Protein AF-A0A0B1RQX5-F1 (afdb_monomer)

Sequence (117 aa):
LFQSDLKDLSLFARSEFISRNILFETVTLTPELANDYGLESSMQLCRLGNFVTPVDGPVISRSDQIGRFSIVKSLLKDEDAFVGGVSLPVDQKSSSFLWEKIVENAKDKIVEKNCEQ

Solvent-accessible surface area (backbone atoms only — not comparable to full-atom values): 6936 Å² total; per-residue (Å²): 130,56,76,64,57,36,50,52,50,27,51,48,48,41,59,70,44,25,71,59,57,38,54,46,48,73,47,74,42,51,52,70,61,23,46,78,74,75,38,96,52,65,44,38,36,35,32,52,81,95,45,76,44,80,49,90,73,91,72,72,60,42,32,50,51,51,51,47,71,39,46,63,48,71,46,79,54,94,92,44,78,46,76,44,64,52,72,38,46,51,84,61,82,69,53,73,72,57,46,52,53,52,51,52,53,46,44,66,62,68,51,85,75,73,80,76,126

Radius of gyration: 16.86 Å; Cα contacts (8 Å, |Δi|>4): 162; chains: 1; bounding box: 34×35×48 Å

Secondary structure (DSSP, 8-state):
--HHHHHHHHHHHIIIIITTT-BEEEEEPPHHHHHHTT-SS--EEEEETTEEEEESSPPPSBGGGEEEEEEEEEEEETTEEEEEEEEEETTS---HHHHHHHHHHHHHH-S------

Mean predicted aligned error: 6.93 Å

Foldseek 3Di:
DDPVVQQVVFVCCCVPQQVVFWFWDKDWDDCVRCVVVVHRHTWIWTDRPPDIDTDDDDDDGTSPQWQDKGFQDWDDDDNDIDTFMDTDGNPDDDDPVRVVVVSVVSNVVPDDPDPPD

Nearest PDB structures (foldseek):
  7nqh-assembly1_Bc  TM=8.042E-01  e=1.606E-05  Sus scrofa
  7oic-assembly1_7  TM=8.284E-01  e=3.700E-05  Homo sapiens
  4ce4-assembly1_c  TM=7.769E-01  e=7.396E-06  Sus scrofa domesticus
  6zsa-assembly1_7  TM=8.125E-01  e=7.129E-05  Homo sapiens
  1qf6-assembly1_A  TM=6.651E-01  e=4.738E-02  Escherichia coli

Organism: Oesophagostomum dentatum (NCBI:txid61180)

Structure (mmCIF, N/CA/C/O backbone):
data_AF-A0A0B1RQX5-F1
#
_entry.id   AF-A0A0B1RQX5-F1
#
loop_
_atom_site.group_PDB
_atom_site.id
_atom_site.type_symbol
_atom_site.label_atom_id
_atom_site.label_alt_id
_atom_site.label_comp_id
_atom_site.label_asym_id
_atom_site.label_entity_id
_atom_site.label_seq_id
_atom_site.pdbx_PDB_ins_code
_atom_site.Cartn_x
_atom_site.Cartn_y
_atom_site.Cartn_z
_atom_site.occupancy
_atom_site.B_iso_or_equiv
_atom_site.auth_seq_id
_atom_site.auth_comp_id
_atom_site.auth_asym_id
_atom_site.auth_atom_id
_atom_site.pdbx_PDB_model_num
ATOM 1 N N . LEU A 1 1 ? -9.437 17.191 0.379 1.00 64.56 1 LEU A N 1
ATOM 2 C CA . LEU A 1 1 ? -10.328 16.023 0.574 1.00 64.56 1 LEU A CA 1
ATOM 3 C C . LEU A 1 1 ? -10.886 16.079 1.986 1.00 64.56 1 LEU A C 1
ATOM 5 O O . LEU A 1 1 ? -10.128 16.388 2.904 1.00 64.56 1 LEU A O 1
ATOM 9 N N . PHE A 1 2 ? -12.184 15.842 2.163 1.00 77.44 2 PHE A N 1
ATOM 10 C CA . PHE A 1 2 ? -12.791 15.778 3.491 1.00 77.44 2 PHE A CA 1
ATOM 11 C C . PHE A 1 2 ? -12.486 14.435 4.165 1.00 77.44 2 PHE A C 1
ATOM 13 O O . PHE A 1 2 ? -12.103 13.456 3.525 1.00 77.44 2 PHE A O 1
ATOM 20 N N . GLN A 1 3 ? -12.660 14.370 5.486 1.00 77.31 3 GLN A N 1
ATOM 21 C CA . GLN A 1 3 ? -12.375 13.155 6.256 1.00 77.31 3 GLN A CA 1
ATOM 22 C C . GLN A 1 3 ? -13.270 11.965 5.859 1.00 77.31 3 GLN A C 1
ATOM 24 O O . GLN A 1 3 ? -12.839 10.818 5.981 1.00 77.31 3 GLN A O 1
ATOM 29 N N . 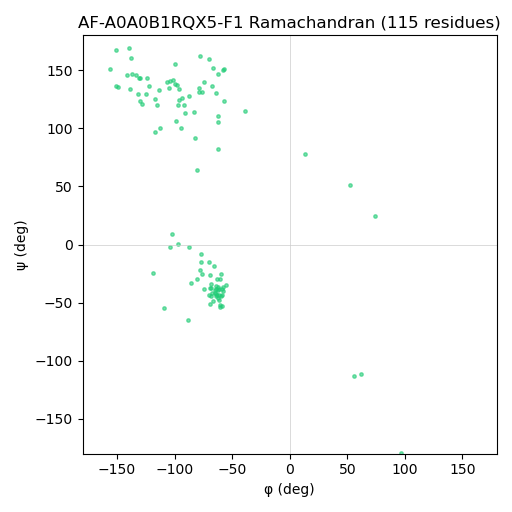SER A 1 4 ? -14.499 12.220 5.399 1.00 84.31 4 SER A N 1
ATOM 30 C CA . SER A 1 4 ? -15.399 11.210 4.823 1.00 84.31 4 SER A CA 1
ATOM 31 C C . SER A 1 4 ? -14.791 10.572 3.578 1.00 84.31 4 SER A C 1
ATOM 33 O O . SER A 1 4 ? -14.679 9.353 3.510 1.00 84.31 4 SER A O 1
ATOM 35 N N . ASP A 1 5 ? -14.277 11.397 2.669 1.00 87.75 5 ASP A N 1
ATOM 36 C CA . ASP A 1 5 ? -13.751 10.959 1.375 1.00 87.75 5 ASP A CA 1
ATOM 37 C C . ASP A 1 5 ? -12.532 10.043 1.555 1.00 87.75 5 ASP A C 1
ATOM 39 O O . ASP A 1 5 ? -12.354 9.064 0.837 1.00 87.75 5 ASP A O 1
ATOM 43 N N . LEU A 1 6 ? -11.700 10.317 2.567 1.00 88.69 6 LEU A N 1
ATOM 44 C CA . LEU A 1 6 ? -10.548 9.473 2.902 1.00 88.69 6 LEU A CA 1
ATOM 45 C C . LEU A 1 6 ? -10.962 8.103 3.455 1.00 88.69 6 LEU A C 1
ATOM 47 O O . LEU A 1 6 ? -10.280 7.102 3.207 1.00 88.69 6 LEU A O 1
ATOM 51 N N . LYS A 1 7 ? -12.072 8.035 4.201 1.00 89.75 7 LYS A N 1
ATOM 52 C CA . LYS A 1 7 ? -12.631 6.757 4.664 1.00 89.75 7 LYS A CA 1
ATOM 53 C C . LYS A 1 7 ? -13.177 5.961 3.488 1.00 89.75 7 LYS A C 1
ATOM 55 O O . LYS A 1 7 ? -12.867 4.777 3.386 1.00 89.75 7 LYS A O 1
ATOM 60 N N . ASP A 1 8 ? -13.906 6.610 2.589 1.00 92.69 8 ASP A N 1
ATOM 61 C CA . ASP A 1 8 ? -14.460 5.964 1.401 1.00 92.69 8 ASP A CA 1
ATOM 62 C C . ASP A 1 8 ? -13.346 5.450 0.488 1.00 92.69 8 ASP A C 1
ATOM 64 O O . ASP A 1 8 ? -13.366 4.291 0.078 1.00 92.69 8 ASP A O 1
ATOM 68 N N . LEU A 1 9 ? -12.293 6.246 0.282 1.00 91.94 9 LEU A N 1
ATOM 69 C CA . LEU A 1 9 ? -11.109 5.826 -0.466 1.00 91.94 9 LEU A CA 1
ATOM 70 C C . LEU A 1 9 ? -10.387 4.649 0.209 1.00 91.94 9 LEU A C 1
ATOM 72 O O . LEU A 1 9 ? -9.918 3.734 -0.466 1.00 91.94 9 LEU A O 1
ATOM 76 N N . SER A 1 10 ? -10.339 4.621 1.545 1.00 92.75 10 SER A N 1
ATOM 77 C CA . SER A 1 10 ? -9.789 3.480 2.291 1.00 92.75 10 SER A CA 1
ATOM 78 C C . SER A 1 10 ? -10.615 2.209 2.094 1.00 92.75 10 SER A C 1
ATOM 80 O O . SER A 1 10 ? -10.053 1.124 1.945 1.00 92.75 10 SER A O 1
ATOM 82 N N . LEU A 1 11 ? -11.946 2.323 2.111 1.00 93.19 11 LEU A N 1
ATOM 83 C CA . LEU A 1 11 ? -12.861 1.202 1.889 1.00 93.19 11 LEU A CA 1
ATOM 84 C C . LEU A 1 11 ? -12.775 0.693 0.449 1.00 93.19 11 LEU A C 1
ATOM 86 O O . LEU A 1 11 ? -12.710 -0.518 0.229 1.00 93.19 11 LEU A O 1
ATOM 90 N N . PHE A 1 12 ? -12.697 1.608 -0.514 1.00 93.69 12 PHE A N 1
ATOM 91 C CA . PHE A 1 12 ? -12.473 1.296 -1.918 1.00 93.69 12 PHE A CA 1
ATOM 92 C C . PHE A 1 12 ? -11.154 0.542 -2.111 1.00 93.69 12 PHE A C 1
ATOM 94 O O . PHE A 1 12 ? -11.151 -0.567 -2.633 1.00 93.69 12 PHE A O 1
ATOM 101 N N . ALA A 1 13 ? -10.040 1.073 -1.596 1.00 91.56 13 ALA A N 1
ATOM 102 C CA . ALA A 1 13 ? -8.732 0.435 -1.734 1.00 91.56 13 ALA A CA 1
ATOM 103 C C . ALA A 1 13 ? -8.712 -0.986 -1.144 1.00 91.56 13 ALA A C 1
ATOM 105 O O . ALA A 1 13 ? -8.143 -1.917 -1.721 1.00 91.56 13 ALA A O 1
ATOM 106 N N . ARG A 1 14 ? -9.381 -1.171 -0.000 1.00 92.75 14 ARG A N 1
ATOM 107 C CA . ARG A 1 14 ? -9.508 -2.483 0.634 1.00 92.75 14 ARG A CA 1
ATOM 108 C C . ARG A 1 14 ? -10.337 -3.456 -0.194 1.00 92.75 14 ARG A C 1
ATOM 110 O O . ARG A 1 14 ? -9.900 -4.583 -0.388 1.00 92.75 14 ARG A O 1
ATOM 117 N N . SER A 1 15 ? -11.507 -3.037 -0.662 1.00 92.19 15 SER A N 1
ATOM 118 C CA . SER A 1 15 ? -12.430 -3.906 -1.402 1.00 92.19 15 SER A CA 1
ATOM 119 C C . SER A 1 15 ? -11.915 -4.266 -2.795 1.00 92.19 15 SER A C 1
ATOM 121 O O . SER A 1 15 ? -11.968 -5.433 -3.181 1.00 92.19 15 SER A O 1
ATOM 123 N N . GLU A 1 16 ? -11.367 -3.296 -3.522 1.00 90.88 16 GLU A N 1
ATOM 124 C CA . GLU 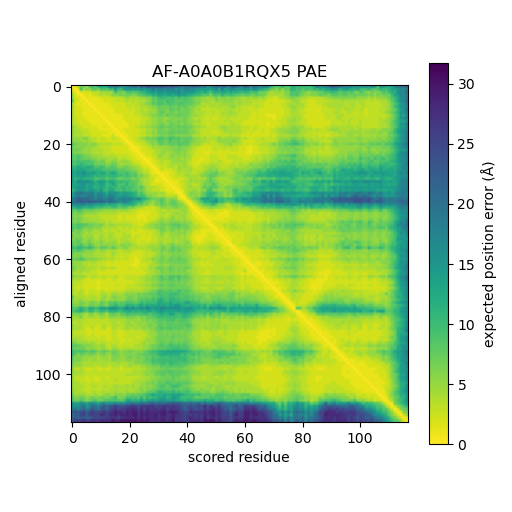A 1 16 ? -10.979 -3.482 -4.918 1.00 90.88 16 GLU A CA 1
ATOM 125 C C . GLU A 1 16 ? -9.583 -4.070 -5.090 1.00 90.88 16 GLU A C 1
ATOM 127 O O . GLU A 1 16 ? -9.371 -4.849 -6.016 1.00 90.88 16 GLU A O 1
ATOM 132 N N . PHE A 1 17 ? -8.638 -3.760 -4.200 1.00 90.50 17 PHE A N 1
ATOM 133 C CA . PHE A 1 17 ? -7.263 -4.239 -4.353 1.00 90.50 17 PHE A CA 1
ATOM 134 C C . PHE A 1 17 ? -6.900 -5.296 -3.319 1.00 90.50 17 PHE A C 1
ATOM 136 O O . PHE A 1 17 ? -6.495 -6.398 -3.687 1.00 90.50 17 PHE A O 1
ATOM 143 N N . ILE A 1 18 ? -7.063 -5.003 -2.028 1.00 90.50 18 ILE A N 1
ATOM 144 C CA . ILE A 1 18 ? -6.572 -5.885 -0.953 1.00 90.50 18 ILE A CA 1
ATOM 145 C C . ILE A 1 18 ? -7.371 -7.192 -0.901 1.00 90.50 18 ILE A C 1
ATOM 147 O O . ILE A 1 18 ? -6.801 -8.277 -0.957 1.00 90.50 18 ILE A O 1
ATOM 151 N N . SER A 1 19 ? -8.701 -7.111 -0.862 1.00 91.00 19 SER A N 1
ATOM 152 C CA . SER A 1 19 ? -9.568 -8.287 -0.731 1.00 91.00 19 SER A CA 1
ATOM 153 C C . SER A 1 19 ? -9.603 -9.181 -1.972 1.00 91.00 19 SER A C 1
ATOM 155 O O . SER A 1 19 ? -10.047 -10.323 -1.877 1.00 91.00 19 SER A O 1
ATOM 157 N N . ARG A 1 20 ? -9.129 -8.694 -3.126 1.00 90.31 20 ARG A N 1
ATOM 158 C CA . ARG A 1 20 ? -9.127 -9.444 -4.390 1.00 90.31 20 ARG A CA 1
ATOM 159 C C . ARG A 1 20 ? -7.900 -10.324 -4.601 1.00 90.31 20 ARG A C 1
ATOM 161 O O . ARG A 1 20 ? -7.855 -11.025 -5.606 1.00 90.31 20 ARG A O 1
ATOM 168 N N . ASN A 1 21 ? -6.939 -10.315 -3.674 1.00 89.44 21 ASN A N 1
ATOM 169 C CA . ASN A 1 21 ? -5.746 -11.157 -3.746 1.00 89.44 21 ASN A CA 1
ATOM 170 C C . ASN A 1 21 ? -5.000 -11.031 -5.095 1.00 89.44 21 ASN A C 1
ATOM 172 O O . ASN A 1 21 ? -4.740 -12.005 -5.804 1.00 89.44 21 ASN A O 1
ATOM 176 N N . ILE A 1 22 ? -4.717 -9.790 -5.478 1.00 92.75 22 ILE A N 1
ATOM 177 C CA . ILE A 1 22 ? -4.073 -9.449 -6.743 1.00 92.75 22 ILE A CA 1
ATOM 178 C C . ILE A 1 22 ? -2.570 -9.713 -6.616 1.00 92.75 22 ILE A C 1
ATOM 180 O O . ILE A 1 22 ? -1.954 -9.333 -5.615 1.00 92.75 22 ILE A O 1
ATOM 184 N N . LEU A 1 23 ? -1.989 -10.350 -7.634 1.00 93.62 23 LEU A N 1
ATOM 185 C CA . LEU A 1 23 ? -0.545 -10.535 -7.753 1.00 93.62 23 LEU A CA 1
ATOM 186 C C . LEU A 1 23 ? 0.131 -9.223 -8.164 1.00 93.62 23 LEU A C 1
ATOM 188 O O . LEU A 1 23 ? -0.371 -8.501 -9.025 1.00 93.62 23 LEU A O 1
ATOM 192 N N . PHE A 1 24 ? 1.282 -8.950 -7.563 1.00 93.00 24 PHE A N 1
ATOM 193 C CA . PHE A 1 24 ? 2.162 -7.854 -7.948 1.00 93.00 24 PHE A CA 1
ATOM 194 C C . PHE A 1 24 ? 3.201 -8.427 -8.906 1.00 93.00 24 PHE A C 1
ATOM 196 O O . PHE A 1 24 ? 4.143 -9.106 -8.494 1.00 93.00 24 PHE A O 1
ATOM 203 N N . GLU A 1 25 ? 2.989 -8.212 -10.199 1.00 92.88 25 GLU A N 1
ATOM 204 C CA . GLU A 1 25 ? 3.853 -8.750 -11.247 1.00 92.88 25 GLU A CA 1
ATOM 205 C C . GLU A 1 25 ? 4.949 -7.732 -11.552 1.00 92.88 25 GLU A C 1
ATOM 207 O O . GLU A 1 25 ? 4.665 -6.646 -12.060 1.00 92.88 25 GLU A O 1
ATOM 212 N N . THR A 1 26 ? 6.201 -8.065 -11.239 1.00 91.75 26 THR A N 1
ATOM 213 C CA . THR A 1 26 ? 7.339 -7.192 -11.535 1.00 91.75 26 THR A CA 1
ATOM 214 C C . THR A 1 26 ? 8.054 -7.600 -12.811 1.00 91.75 26 THR A C 1
ATOM 216 O O . THR A 1 26 ? 8.315 -8.775 -13.061 1.00 91.75 26 THR A O 1
ATOM 219 N N . VAL A 1 27 ? 8.401 -6.602 -13.619 1.00 89.75 27 VAL A N 1
ATOM 220 C CA . VAL A 1 27 ? 9.199 -6.763 -14.834 1.00 89.75 27 VAL A CA 1
ATOM 221 C C . VAL A 1 27 ? 10.300 -5.718 -14.823 1.00 89.75 27 VAL A C 1
ATOM 223 O O . VAL A 1 27 ? 10.039 -4.533 -14.631 1.00 89.75 27 VAL A O 1
ATOM 226 N N . THR A 1 28 ? 11.534 -6.154 -15.043 1.00 88.12 28 THR A N 1
ATOM 227 C CA . THR A 1 28 ? 12.665 -5.245 -15.232 1.00 88.12 28 THR A CA 1
ATOM 228 C C . THR A 1 28 ? 12.820 -4.962 -16.717 1.00 88.12 28 THR A C 1
ATOM 230 O O . THR A 1 28 ? 13.027 -5.884 -17.507 1.00 88.12 28 THR A O 1
ATOM 233 N N . LEU A 1 29 ? 12.721 -3.691 -17.096 1.00 86.12 29 LEU A N 1
ATOM 234 C CA . LEU A 1 29 ? 13.007 -3.251 -18.453 1.00 86.12 29 LEU A CA 1
ATOM 235 C C . LEU A 1 29 ? 14.519 -3.211 -18.665 1.00 86.12 29 LEU A C 1
ATOM 237 O O . LEU A 1 29 ? 15.262 -2.640 -17.861 1.00 86.12 29 LEU A O 1
ATOM 241 N N . THR A 1 30 ? 14.974 -3.809 -19.764 1.00 86.12 30 THR A N 1
ATOM 242 C CA . THR A 1 30 ? 16.356 -3.643 -20.211 1.00 86.12 30 THR A CA 1
ATOM 243 C C . THR A 1 30 ? 16.586 -2.191 -20.644 1.00 86.12 30 THR A C 1
ATOM 245 O O . THR A 1 30 ? 15.640 -1.536 -21.087 1.00 86.12 30 THR A O 1
ATOM 248 N N . PRO A 1 31 ? 17.822 -1.667 -20.550 1.00 83.81 31 PRO A N 1
ATOM 249 C CA . PRO A 1 31 ? 18.130 -0.296 -20.967 1.00 83.81 31 PRO A CA 1
ATOM 250 C C . PRO A 1 31 ? 17.741 0.001 -22.421 1.00 83.81 31 PRO A C 1
ATOM 252 O O . PRO A 1 31 ? 17.289 1.096 -22.727 1.00 83.81 31 PRO A O 1
ATOM 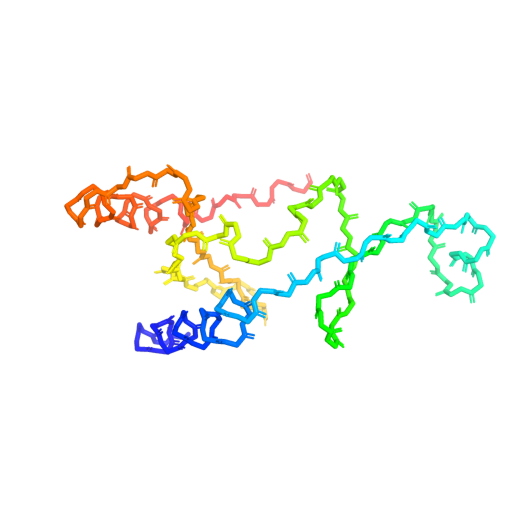255 N N . GLU A 1 32 ? 17.879 -0.994 -23.300 1.00 84.75 32 GLU A N 1
ATOM 256 C CA . GLU A 1 32 ? 17.494 -0.917 -24.713 1.00 84.75 32 GLU A CA 1
ATOM 257 C C . GLU A 1 32 ? 15.994 -0.642 -24.862 1.00 84.75 32 GLU A C 1
ATOM 259 O O . GLU A 1 32 ? 15.603 0.337 -25.489 1.00 84.75 32 GLU A O 1
ATOM 264 N N . LEU A 1 33 ? 15.158 -1.453 -24.202 1.00 84.88 33 LEU A N 1
ATOM 265 C CA . LEU A 1 33 ? 13.708 -1.305 -24.259 1.00 84.88 33 LEU A CA 1
ATOM 266 C C . LEU A 1 33 ? 13.243 -0.033 -23.539 1.00 84.88 33 LEU A C 1
ATOM 268 O O . LEU A 1 33 ? 12.324 0.624 -24.003 1.00 84.88 33 LEU A O 1
ATOM 272 N N . ALA A 1 34 ? 13.871 0.343 -22.422 1.00 83.94 34 ALA A N 1
ATOM 273 C CA . ALA A 1 34 ? 13.581 1.604 -21.736 1.00 83.94 34 ALA A CA 1
ATOM 274 C C . ALA A 1 34 ? 13.820 2.819 -22.651 1.00 83.94 34 ALA A C 1
ATOM 276 O O . ALA A 1 34 ? 12.969 3.709 -22.710 1.00 83.94 34 ALA A O 1
ATOM 277 N N . ASN A 1 35 ? 14.919 2.822 -23.410 1.00 83.81 35 ASN A N 1
ATOM 278 C CA . ASN A 1 35 ? 15.243 3.896 -24.345 1.00 83.81 35 ASN A CA 1
ATOM 279 C C . ASN A 1 35 ? 14.208 4.014 -25.481 1.00 83.81 35 ASN A C 1
ATOM 281 O O . ASN A 1 35 ? 13.802 5.124 -25.821 1.00 83.81 35 ASN A O 1
ATOM 285 N N . ASP A 1 36 ? 13.691 2.889 -25.991 1.00 85.38 36 ASP A N 1
ATOM 286 C CA . ASP A 1 36 ? 12.621 2.879 -27.005 1.00 85.38 36 ASP A CA 1
ATOM 287 C C . ASP A 1 36 ? 11.332 3.579 -26.524 1.00 85.38 36 ASP A C 1
ATOM 289 O O . ASP A 1 36 ? 10.561 4.095 -27.336 1.00 85.38 36 ASP A O 1
ATOM 293 N N . TYR A 1 37 ? 11.110 3.641 -25.205 1.00 82.31 37 TYR A N 1
ATOM 294 C CA . TYR A 1 37 ? 9.990 4.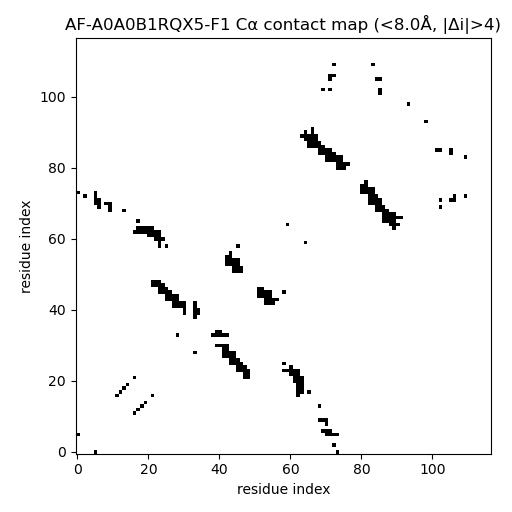349 -24.572 1.00 82.31 37 TYR A CA 1
ATOM 295 C C . TYR A 1 37 ? 10.375 5.711 -23.963 1.00 82.31 37 TYR A C 1
ATOM 297 O O . TYR A 1 37 ? 9.557 6.320 -23.273 1.00 82.31 37 TYR A O 1
ATOM 305 N N . GLY A 1 38 ? 11.591 6.212 -24.211 1.00 80.00 38 GLY A N 1
ATOM 306 C CA . GLY A 1 38 ? 12.059 7.509 -23.710 1.00 80.00 38 GLY A CA 1
ATOM 307 C C . GLY A 1 38 ? 12.405 7.533 -22.216 1.00 80.00 38 GLY A C 1
ATOM 308 O O . GLY A 1 38 ? 12.346 8.593 -21.596 1.00 80.00 38 GLY A O 1
ATOM 309 N N . LEU A 1 39 ? 12.737 6.382 -21.624 1.00 79.12 39 LEU A N 1
ATOM 310 C CA . LEU A 1 39 ? 13.187 6.263 -20.235 1.00 79.12 39 LEU A CA 1
ATOM 311 C C . LEU A 1 39 ? 14.723 6.230 -20.181 1.00 79.12 39 LEU A C 1
ATOM 313 O O . LEU A 1 39 ? 15.361 5.485 -20.921 1.00 79.12 39 LEU A O 1
ATOM 317 N N . GLU A 1 40 ? 15.327 7.010 -19.280 1.00 65.69 40 GLU A N 1
ATOM 318 C CA . GLU A 1 40 ? 16.788 7.216 -19.253 1.00 65.69 40 GLU A CA 1
ATOM 319 C C . GLU A 1 40 ? 17.602 6.053 -18.654 1.00 65.69 40 GLU A C 1
ATOM 321 O O . GLU A 1 40 ? 18.822 6.004 -18.810 1.00 65.69 40 GLU A O 1
ATOM 326 N N . SER A 1 41 ? 16.970 5.111 -17.946 1.00 76.44 41 SER A N 1
ATOM 327 C CA . SER A 1 41 ? 17.674 4.007 -17.279 1.00 76.44 41 SER A CA 1
ATOM 328 C C . SER A 1 41 ? 16.826 2.739 -17.158 1.00 76.44 41 SER A C 1
ATOM 330 O O . SER A 1 41 ? 15.615 2.749 -17.388 1.00 76.44 41 SER A O 1
ATOM 332 N N . SER A 1 42 ? 17.477 1.623 -16.800 1.00 76.62 42 SER A N 1
ATOM 333 C CA . SER A 1 42 ? 16.788 0.374 -16.465 1.00 76.62 42 SER A CA 1
ATOM 334 C C . SER A 1 42 ? 15.809 0.616 -15.322 1.00 76.62 42 SER A C 1
ATOM 336 O O . SER A 1 42 ? 16.211 1.048 -14.242 1.00 76.62 42 SER A O 1
ATOM 338 N N . MET A 1 43 ? 14.542 0.296 -15.551 1.00 84.50 43 MET A N 1
ATOM 339 C CA . MET A 1 43 ? 13.463 0.561 -14.610 1.00 84.50 43 MET A CA 1
ATOM 340 C C . MET A 1 43 ? 12.728 -0.731 -14.281 1.00 84.50 43 MET A C 1
ATOM 342 O O . MET A 1 43 ? 12.522 -1.583 -15.149 1.00 84.50 43 MET A O 1
ATOM 346 N N . GLN A 1 44 ? 12.306 -0.873 -13.028 1.00 89.38 44 GLN A N 1
ATOM 347 C CA . GLN A 1 44 ? 11.397 -1.936 -12.640 1.00 89.38 44 GLN A CA 1
ATOM 348 C C . GLN A 1 44 ? 9.960 -1.422 -12.709 1.00 89.38 44 GLN A C 1
ATOM 350 O O . GLN A 1 44 ? 9.613 -0.399 -12.121 1.00 89.38 44 GLN A O 1
ATOM 355 N N . LEU A 1 45 ? 9.122 -2.136 -13.447 1.00 90.62 45 LEU A N 1
ATOM 356 C CA . LEU A 1 45 ? 7.690 -1.903 -13.496 1.00 90.62 45 LEU A CA 1
ATOM 357 C C . LEU A 1 45 ? 6.991 -2.936 -12.624 1.00 90.62 45 LEU A C 1
ATOM 359 O O . LEU A 1 45 ? 7.364 -4.108 -12.617 1.00 90.62 45 LEU A O 1
ATOM 363 N N . CYS A 1 46 ? 5.956 -2.501 -11.920 1.00 93.19 46 CYS A N 1
ATOM 364 C CA . CYS A 1 46 ? 5.040 -3.364 -11.199 1.00 93.19 46 CYS A CA 1
ATOM 365 C C . CYS A 1 46 ? 3.642 -3.213 -11.790 1.00 93.19 46 CYS A C 1
ATOM 367 O O . CYS A 1 46 ? 3.098 -2.108 -11.876 1.00 93.19 46 CYS A O 1
ATOM 369 N N . ARG A 1 47 ? 3.055 -4.337 -12.188 1.00 92.81 47 ARG A N 1
ATOM 370 C CA . ARG A 1 47 ? 1.663 -4.430 -12.602 1.00 92.81 47 ARG A CA 1
ATOM 371 C C . ARG A 1 47 ? 0.820 -4.890 -11.416 1.00 92.81 47 ARG A C 1
ATOM 373 O O . ARG A 1 47 ? 1.053 -5.949 -10.839 1.00 92.81 47 ARG A O 1
ATOM 380 N N . LEU A 1 48 ? -0.190 -4.087 -11.095 1.00 90.06 48 LEU A N 1
ATOM 381 C CA . LEU A 1 48 ? -1.224 -4.359 -10.105 1.00 90.06 48 LEU A CA 1
ATOM 382 C C . LEU A 1 48 ? -2.580 -4.408 -10.815 1.00 90.06 48 LEU A C 1
ATOM 384 O O . LEU A 1 48 ? -3.215 -3.381 -11.070 1.00 90.06 48 LEU A O 1
ATOM 388 N N . GLY A 1 49 ? -3.037 -5.613 -11.152 1.00 87.62 49 GLY A N 1
ATOM 389 C CA . GLY A 1 49 ? -4.276 -5.796 -11.907 1.00 87.62 49 GLY A CA 1
ATOM 390 C C . GLY A 1 49 ? -4.182 -5.134 -13.284 1.00 87.62 49 GLY A C 1
ATOM 391 O O . GLY A 1 49 ? -3.417 -5.580 -14.133 1.00 87.62 49 GLY A O 1
ATOM 392 N N . ASN A 1 50 ? -4.949 -4.063 -13.503 1.00 89.50 50 ASN A N 1
ATOM 393 C CA . ASN A 1 50 ? -4.948 -3.308 -14.764 1.00 89.50 50 ASN A CA 1
ATOM 394 C C . ASN A 1 50 ? -4.048 -2.064 -14.735 1.00 89.50 50 ASN A C 1
ATOM 396 O O . ASN A 1 50 ? -3.985 -1.336 -15.722 1.00 89.50 50 ASN A O 1
ATOM 400 N N . PHE A 1 51 ? -3.375 -1.810 -13.615 1.00 89.88 51 PHE A N 1
ATOM 401 C CA . PHE A 1 51 ? -2.519 -0.646 -13.430 1.00 89.88 51 PHE A CA 1
ATOM 402 C C . PHE A 1 51 ? -1.056 -1.062 -13.521 1.00 89.88 51 PHE A C 1
ATOM 404 O O . PHE A 1 51 ? -0.680 -2.117 -13.016 1.00 89.88 51 PHE A O 1
ATOM 411 N N . VAL A 1 52 ? -0.231 -0.232 -14.152 1.00 91.00 52 VAL A N 1
ATOM 412 C CA . VAL A 1 52 ? 1.220 -0.424 -14.233 1.00 91.00 52 VAL A CA 1
ATOM 413 C C . VAL A 1 52 ? 1.877 0.835 -13.703 1.00 91.00 52 VAL A C 1
ATOM 415 O O . VAL A 1 52 ? 1.522 1.936 -14.118 1.00 91.00 52 VAL A O 1
ATOM 418 N N . THR A 1 53 ? 2.810 0.670 -12.773 1.00 90.56 53 THR A N 1
ATOM 419 C CA . THR A 1 53 ? 3.563 1.775 -12.183 1.00 90.56 53 THR A CA 1
ATOM 420 C C . THR A 1 53 ? 5.045 1.433 -12.139 1.00 90.56 53 THR A C 1
ATOM 422 O O . THR A 1 53 ? 5.393 0.269 -11.916 1.00 90.56 53 THR A O 1
ATOM 425 N N . PRO A 1 54 ? 5.935 2.418 -12.312 1.00 90.69 54 PRO A N 1
ATOM 426 C CA . PRO A 1 54 ? 7.321 2.248 -11.922 1.00 90.69 54 PRO A CA 1
ATOM 427 C C . PRO A 1 54 ? 7.454 2.007 -10.421 1.00 90.69 54 PRO A C 1
ATOM 429 O O . PRO A 1 54 ? 6.678 2.547 -9.626 1.00 90.69 54 PRO A O 1
ATOM 432 N N . VAL A 1 55 ? 8.442 1.201 -10.046 1.00 90.81 55 VAL A N 1
ATOM 433 C CA . VAL A 1 55 ? 8.799 0.912 -8.656 1.00 90.81 55 VAL A CA 1
ATOM 434 C C . VAL A 1 55 ? 10.312 0.940 -8.481 1.00 90.81 55 VAL A C 1
ATOM 436 O O . VAL A 1 55 ? 11.061 0.574 -9.385 1.00 90.81 55 VAL A O 1
ATOM 439 N N . ASP A 1 56 ? 10.744 1.366 -7.300 1.00 88.25 56 ASP A N 1
ATOM 440 C CA . ASP A 1 56 ? 12.140 1.328 -6.878 1.00 88.25 56 ASP A CA 1
ATOM 441 C C . ASP A 1 56 ? 12.286 0.316 -5.734 1.00 88.25 56 ASP A C 1
ATOM 443 O O . ASP A 1 56 ? 11.908 0.577 -4.589 1.00 88.25 56 ASP A O 1
ATOM 447 N N . GLY A 1 57 ? 12.765 -0.882 -6.075 1.00 87.38 57 GLY A N 1
ATOM 448 C CA . GLY A 1 57 ? 12.978 -1.979 -5.137 1.00 87.38 57 GLY A CA 1
ATOM 449 C C . GLY A 1 57 ? 11.848 -3.018 -5.068 1.00 87.38 57 GLY A C 1
ATOM 450 O O . GLY A 1 57 ? 10.851 -2.951 -5.791 1.00 87.38 57 GLY A O 1
ATOM 451 N N . PRO A 1 58 ? 12.017 -4.038 -4.206 1.00 89.38 58 PRO A N 1
ATOM 452 C CA . PRO A 1 58 ? 11.107 -5.171 -4.141 1.00 89.38 58 PRO A CA 1
ATOM 453 C C . PRO A 1 58 ? 9.727 -4.764 -3.621 1.00 89.38 58 PRO A C 1
ATOM 455 O O . PRO A 1 58 ? 9.592 -4.074 -2.611 1.00 89.38 58 PRO A O 1
ATOM 458 N N . VAL A 1 59 ? 8.695 -5.281 -4.280 1.00 92.31 59 VAL A N 1
ATOM 459 C CA . VAL A 1 59 ? 7.300 -5.170 -3.846 1.00 92.31 59 VAL A CA 1
ATOM 460 C C . VAL A 1 59 ? 6.856 -6.455 -3.149 1.00 92.31 59 VAL A C 1
ATOM 462 O O . VAL A 1 59 ? 7.402 -7.534 -3.389 1.00 92.31 59 VAL A O 1
ATOM 465 N N . ILE A 1 60 ? 5.845 -6.347 -2.284 1.00 93.00 60 ILE A N 1
ATOM 466 C CA . ILE A 1 60 ? 5.127 -7.524 -1.774 1.00 93.00 60 ILE A CA 1
ATOM 467 C C . ILE A 1 60 ? 4.561 -8.325 -2.950 1.00 93.00 60 ILE A C 1
ATOM 469 O O . ILE A 1 60 ? 4.261 -7.749 -3.988 1.00 93.00 60 ILE A O 1
ATOM 473 N N . SER A 1 61 ? 4.400 -9.638 -2.807 1.00 91.81 61 SER A N 1
ATOM 474 C CA . SER A 1 61 ? 3.970 -10.487 -3.923 1.00 91.81 61 SER A CA 1
ATOM 475 C C . SER A 1 61 ? 2.460 -10.451 -4.151 1.00 91.81 61 SER A C 1
ATOM 477 O O . SER A 1 61 ? 2.007 -10.643 -5.281 1.00 91.81 61 SER A O 1
ATOM 479 N N . ARG A 1 62 ? 1.669 -10.231 -3.091 1.00 92.75 62 ARG A N 1
ATOM 480 C CA . ARG A 1 62 ? 0.202 -10.302 -3.135 1.00 92.75 62 ARG A CA 1
ATOM 481 C C . ARG A 1 62 ? -0.464 -9.230 -2.290 1.00 92.75 62 ARG A C 1
ATOM 483 O O . ARG A 1 62 ? 0.005 -8.891 -1.205 1.00 92.75 62 ARG A O 1
ATOM 490 N N . SER A 1 63 ? -1.614 -8.744 -2.755 1.00 93.69 63 SER A N 1
ATOM 4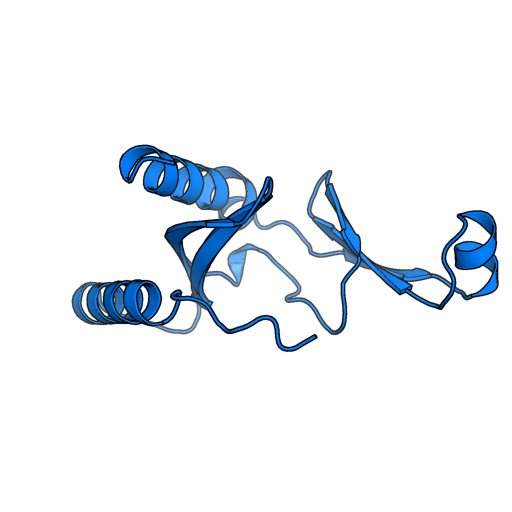91 C CA . SER A 1 63 ? -2.353 -7.683 -2.061 1.00 93.69 63 SER A CA 1
ATOM 492 C C . SER A 1 63 ? -2.959 -8.137 -0.736 1.00 93.69 63 SER A C 1
ATOM 494 O O . SER A 1 63 ? -3.115 -7.321 0.169 1.00 93.69 63 SER A O 1
ATOM 496 N N . ASP A 1 64 ? -3.244 -9.428 -0.582 1.00 91.62 64 ASP A N 1
ATOM 497 C CA . ASP A 1 64 ? -3.822 -9.993 0.637 1.00 91.62 64 ASP A CA 1
ATOM 498 C C . ASP A 1 64 ? -2.805 -10.159 1.776 1.00 91.62 64 ASP A C 1
ATOM 500 O O . ASP A 1 64 ? -3.186 -10.402 2.921 1.00 91.62 64 ASP A O 1
ATOM 504 N N . GLN A 1 65 ? -1.515 -9.941 1.494 1.00 94.19 65 GLN A N 1
ATOM 505 C CA . GLN A 1 65 ? -0.502 -9.775 2.535 1.00 94.19 65 GLN A CA 1
ATOM 506 C C . GLN A 1 65 ? -0.745 -8.501 3.355 1.00 94.19 65 GLN A C 1
ATOM 508 O O . GLN A 1 65 ? -0.235 -8.385 4.470 1.00 94.19 65 GLN A O 1
ATOM 513 N N . ILE A 1 66 ? -1.539 -7.555 2.841 1.00 94.12 66 ILE A N 1
ATOM 514 C CA . ILE A 1 66 ? -1.973 -6.362 3.565 1.00 94.12 66 ILE A CA 1
ATOM 515 C C . ILE A 1 66 ? -3.183 -6.727 4.434 1.00 94.12 66 ILE A C 1
ATOM 517 O O . ILE A 1 66 ? -4.268 -7.017 3.940 1.00 94.12 66 ILE A O 1
ATOM 521 N N . GLY A 1 67 ? -3.017 -6.679 5.756 1.00 91.50 67 GLY A N 1
ATOM 522 C CA . GLY A 1 67 ? -4.068 -7.013 6.717 1.00 91.50 67 GLY A CA 1
ATOM 523 C C . GLY A 1 67 ? -4.944 -5.823 7.091 1.00 91.50 67 GLY A C 1
ATOM 524 O O . GLY A 1 67 ? -6.150 -5.803 6.841 1.00 91.50 67 GLY A O 1
ATOM 525 N N . ARG A 1 68 ? -4.343 -4.819 7.738 1.00 93.12 68 ARG A N 1
ATOM 526 C CA . ARG A 1 68 ? -5.029 -3.564 8.082 1.00 93.12 68 ARG A CA 1
ATOM 527 C C . ARG A 1 68 ? -4.532 -2.457 7.169 1.00 93.12 68 ARG A C 1
ATOM 529 O O . ARG A 1 68 ? -3.342 -2.386 6.891 1.00 93.12 68 ARG A O 1
ATOM 536 N N . PHE A 1 69 ? -5.436 -1.592 6.727 1.00 94.69 69 PHE A N 1
ATOM 537 C CA . PHE A 1 69 ? -5.128 -0.466 5.853 1.00 94.69 69 PHE A CA 1
ATOM 538 C C . PHE A 1 69 ? -6.086 0.688 6.145 1.00 94.69 69 PHE A C 1
ATOM 540 O O . PHE A 1 69 ? -7.292 0.467 6.287 1.00 94.69 69 PHE A O 1
ATOM 547 N N . SER A 1 70 ? -5.559 1.906 6.232 1.00 93.88 70 SER A N 1
ATOM 548 C CA . SER A 1 70 ? -6.359 3.129 6.253 1.00 93.88 70 SER A CA 1
ATOM 549 C C . SER A 1 70 ? -5.570 4.277 5.657 1.00 93.88 70 SER A C 1
ATOM 551 O O . SER A 1 70 ? -4.420 4.508 6.018 1.00 93.88 70 SER A O 1
ATOM 553 N N . ILE A 1 71 ? -6.233 5.058 4.822 1.00 93.44 71 ILE A N 1
ATOM 554 C CA . ILE A 1 71 ? -5.810 6.405 4.472 1.00 93.44 71 ILE A CA 1
ATOM 555 C C . ILE A 1 71 ? -6.223 7.309 5.626 1.00 93.44 71 ILE A C 1
ATOM 557 O O . ILE A 1 71 ? -7.339 7.209 6.141 1.00 93.44 71 ILE A O 1
ATOM 561 N N . VAL A 1 72 ? -5.292 8.130 6.097 1.00 91.19 72 VAL A N 1
ATOM 562 C CA . VAL A 1 72 ? -5.456 8.871 7.352 1.00 91.19 72 VAL A CA 1
ATOM 563 C C . VAL A 1 72 ? -5.425 10.376 7.156 1.00 91.19 72 VAL A C 1
ATOM 565 O O . VAL A 1 72 ? -5.999 11.094 7.975 1.00 91.19 72 VAL A O 1
ATOM 568 N N . LYS A 1 73 ? -4.784 10.855 6.086 1.00 88.62 73 LYS A N 1
ATOM 569 C CA . LYS A 1 73 ? -4.637 12.283 5.819 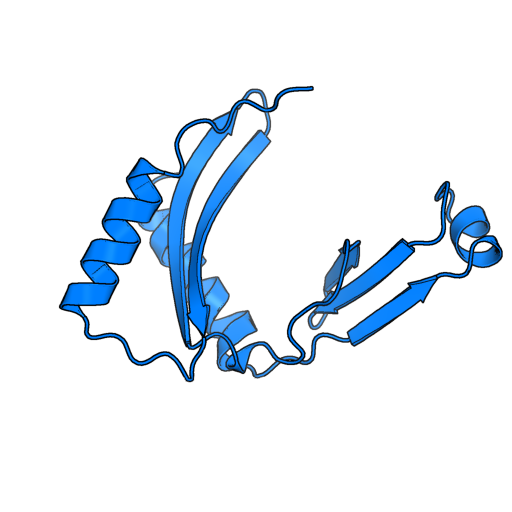1.00 88.62 73 LYS A CA 1
ATOM 570 C C . LYS A 1 73 ? -4.417 12.557 4.338 1.00 88.62 73 LYS A C 1
ATOM 572 O O . LYS A 1 73 ? -3.817 11.747 3.639 1.00 88.62 73 LYS A O 1
ATOM 577 N N . SER A 1 74 ? -4.858 13.727 3.895 1.00 88.56 74 SER A N 1
ATOM 578 C CA . SER A 1 74 ? -4.460 14.312 2.619 1.00 88.56 74 SER A CA 1
ATOM 579 C C . SER A 1 74 ? -3.828 15.675 2.859 1.00 88.56 74 SER A C 1
ATOM 581 O O . SER A 1 74 ? -4.374 16.458 3.638 1.00 88.56 74 SER A O 1
ATOM 583 N N . LEU A 1 75 ? -2.730 15.963 2.177 1.00 86.88 75 LEU A N 1
ATOM 584 C CA . LEU A 1 75 ? -2.091 17.270 2.138 1.00 86.88 75 LEU A CA 1
ATOM 585 C C . LEU A 1 75 ? -2.229 17.805 0.714 1.00 86.88 75 LEU A C 1
ATOM 587 O O . LEU A 1 75 ? -1.987 17.076 -0.242 1.00 86.88 75 LEU A O 1
ATOM 591 N N . LEU A 1 76 ? -2.647 19.056 0.581 1.00 83.50 76 LEU A N 1
ATOM 592 C CA . LEU A 1 76 ? -2.569 19.772 -0.687 1.00 83.50 76 LEU A CA 1
ATOM 593 C C . LEU A 1 76 ? -1.301 20.608 -0.625 1.00 83.50 76 LEU A C 1
ATOM 595 O O . LEU A 1 76 ? -1.160 21.417 0.294 1.00 83.50 76 LEU A O 1
ATOM 599 N N . LYS A 1 77 ? -0.381 20.370 -1.552 1.00 81.94 77 LYS A N 1
ATOM 600 C CA . LYS A 1 77 ? 0.833 21.164 -1.694 1.00 81.94 77 LYS A CA 1
ATOM 601 C C . LYS A 1 77 ? 0.919 21.598 -3.148 1.00 81.94 77 LYS A C 1
ATOM 603 O O . LYS A 1 77 ? 0.924 20.753 -4.036 1.00 81.94 77 LYS A O 1
ATOM 608 N N . ASP A 1 78 ? 0.948 22.909 -3.351 1.00 82.81 78 ASP A N 1
ATOM 609 C CA . ASP A 1 78 ? 0.861 23.541 -4.666 1.00 82.81 78 ASP A CA 1
ATOM 610 C C . ASP A 1 78 ? -0.409 23.085 -5.415 1.00 82.81 78 ASP A C 1
ATOM 612 O O . ASP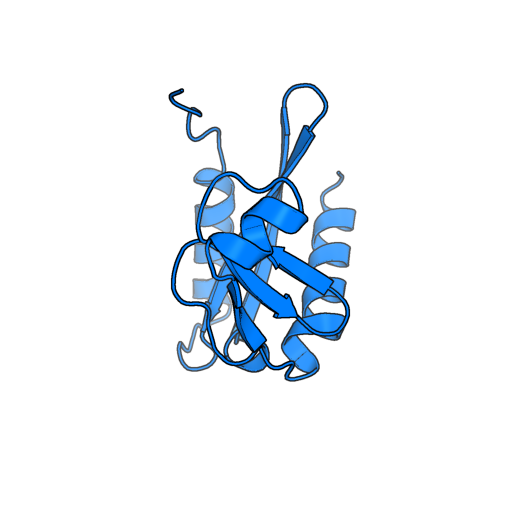 A 1 78 ? -1.517 23.376 -4.956 1.00 82.81 78 ASP A O 1
ATOM 616 N N . GLU A 1 79 ? -0.266 22.346 -6.517 1.00 84.06 79 GLU A N 1
ATOM 617 C CA . GLU A 1 79 ? -1.378 21.769 -7.292 1.00 84.06 79 GLU A CA 1
ATOM 618 C C . GLU A 1 79 ? -1.563 20.257 -7.061 1.00 84.06 79 GLU A C 1
ATOM 620 O O . GLU A 1 79 ? -2.517 19.661 -7.565 1.00 84.06 79 GLU A O 1
ATOM 625 N N . ASP A 1 80 ? -0.701 19.639 -6.249 1.00 81.75 80 ASP A N 1
ATOM 626 C CA . ASP A 1 80 ? -0.689 18.199 -6.027 1.00 81.75 80 ASP A CA 1
ATOM 627 C C . ASP A 1 80 ? -1.385 17.799 -4.720 1.00 81.75 80 ASP A C 1
ATOM 629 O O . ASP A 1 80 ? -1.219 18.393 -3.645 1.00 81.75 80 ASP A O 1
ATOM 633 N N . ALA A 1 81 ? -2.163 16.719 -4.804 1.00 83.88 81 ALA A N 1
ATOM 634 C CA . ALA A 1 81 ? -2.815 16.098 -3.661 1.00 83.88 81 ALA A CA 1
ATOM 635 C C . ALA A 1 81 ? -2.005 14.891 -3.173 1.00 83.88 81 ALA A C 1
ATOM 637 O O . ALA A 1 81 ? -2.038 13.808 -3.756 1.00 83.88 81 ALA A O 1
ATOM 638 N N . PHE A 1 82 ? -1.334 15.054 -2.038 1.00 86.56 82 PHE A N 1
ATOM 639 C CA . PHE A 1 82 ? -0.619 13.981 -1.360 1.00 86.56 82 PHE A CA 1
ATOM 640 C C . PHE A 1 82 ? -1.562 13.244 -0.423 1.00 86.56 82 PHE A C 1
ATOM 642 O O . PHE A 1 82 ? -2.210 13.845 0.433 1.00 86.56 82 PHE A O 1
ATOM 649 N N . VAL A 1 83 ? -1.616 11.922 -0.545 1.00 89.44 83 VAL A N 1
ATOM 650 C CA . VAL A 1 83 ? -2.462 11.074 0.294 1.00 89.44 83 VAL A CA 1
ATOM 651 C C . VAL A 1 83 ? -1.576 10.167 1.135 1.00 89.44 83 VAL A C 1
ATOM 653 O O . VAL A 1 83 ? -0.793 9.380 0.615 1.00 89.44 83 VAL A O 1
ATOM 656 N N . GLY A 1 84 ? -1.702 10.284 2.453 1.00 91.19 84 GLY A N 1
ATOM 657 C CA . GLY A 1 84 ? -0.966 9.477 3.414 1.00 91.19 84 GLY A CA 1
ATOM 658 C C . GLY A 1 84 ? -1.853 8.414 4.048 1.00 91.19 84 GLY A C 1
ATOM 659 O O . GLY A 1 84 ? -2.975 8.685 4.491 1.00 91.19 84 GLY A O 1
ATOM 660 N N . GLY A 1 85 ? -1.327 7.197 4.133 1.00 92.44 85 GLY A N 1
ATOM 661 C CA . GLY A 1 85 ? -1.995 6.063 4.752 1.00 92.44 85 GLY A CA 1
ATOM 662 C C . GLY A 1 85 ? -1.044 5.216 5.582 1.00 92.44 85 GLY A C 1
ATOM 663 O O . GLY A 1 85 ? 0.172 5.380 5.544 1.00 92.44 85 GLY A O 1
ATOM 664 N N . VAL A 1 86 ? -1.625 4.303 6.348 1.00 94.81 86 VAL A N 1
ATOM 665 C CA . VAL A 1 86 ? -0.911 3.336 7.173 1.00 94.81 86 VAL A CA 1
ATOM 666 C C . VAL A 1 86 ? -1.464 1.944 6.918 1.00 94.81 86 VAL A C 1
ATOM 668 O O . VAL A 1 86 ? -2.670 1.761 6.720 1.00 94.81 86 VAL A O 1
ATOM 671 N N . SER A 1 87 ? -0.576 0.954 6.926 1.00 94.62 87 SER A N 1
ATOM 672 C CA . SER A 1 87 ? -0.944 -0.446 6.773 1.00 94.62 87 SER A CA 1
ATOM 673 C C . SER A 1 87 ? -0.169 -1.351 7.725 1.00 94.62 87 SER A C 1
ATOM 675 O O . SER A 1 87 ? 0.863 -0.959 8.267 1.00 94.62 87 SER A O 1
ATOM 677 N N . LEU A 1 88 ? -0.701 -2.551 7.954 1.00 95.25 88 LEU A N 1
ATOM 678 C CA . LEU A 1 88 ? -0.034 -3.634 8.669 1.00 95.25 88 LEU A CA 1
ATOM 679 C C . LEU A 1 88 ? -0.150 -4.930 7.865 1.00 95.25 88 LEU A C 1
ATOM 681 O O . LEU A 1 88 ? -1.227 -5.183 7.311 1.00 95.25 88 LEU A O 1
ATOM 685 N N . PRO A 1 89 ? 0.891 -5.780 7.860 1.00 95.00 89 PRO A N 1
ATOM 686 C CA . PRO A 1 89 ? 0.807 -7.115 7.286 1.00 95.00 89 PRO A CA 1
ATOM 687 C C . PRO A 1 89 ? -0.294 -7.961 7.941 1.00 95.00 89 PRO A C 1
ATOM 689 O O . PRO A 1 89 ? -0.589 -7.805 9.127 1.00 95.00 89 PRO A O 1
ATOM 692 N N . VAL A 1 90 ? -0.880 -8.891 7.188 1.00 93.12 90 VAL A N 1
ATOM 693 C CA . VAL A 1 90 ? -1.944 -9.803 7.656 1.00 93.12 90 VAL A CA 1
ATOM 694 C C . VAL A 1 90 ? -1.510 -10.699 8.825 1.00 93.12 90 VAL A C 1
ATOM 696 O O . VAL A 1 90 ? -2.313 -11.029 9.715 1.00 93.12 90 VAL A O 1
ATOM 699 N N . ASP A 1 91 ? -0.220 -11.021 8.868 1.00 93.25 91 ASP A N 1
ATOM 700 C CA . ASP A 1 91 ? 0.395 -11.830 9.919 1.00 93.25 91 ASP A CA 1
ATOM 701 C C . ASP A 1 91 ? 0.632 -11.029 11.204 1.00 93.25 91 ASP A C 1
ATOM 703 O O . ASP A 1 91 ? 0.667 -11.593 12.301 1.00 93.25 91 ASP A O 1
ATOM 707 N N . GLN A 1 92 ? 0.706 -9.697 11.109 1.00 92.81 92 GLN A N 1
ATOM 708 C CA . GLN A 1 92 ? 0.876 -8.831 12.267 1.00 92.81 92 GLN A CA 1
ATOM 709 C C . GLN A 1 92 ? -0.471 -8.576 12.949 1.00 92.81 92 GLN A C 1
ATOM 711 O O . GLN A 1 92 ? -1.208 -7.633 12.643 1.00 92.81 92 GLN A O 1
ATOM 716 N N . LYS A 1 93 ? -0.794 -9.423 13.929 1.00 90.00 93 LYS A N 1
ATOM 717 C CA . LYS A 1 93 ? -1.998 -9.248 14.745 1.00 90.00 93 LYS A CA 1
ATOM 718 C C . LYS A 1 93 ? -1.913 -7.953 15.552 1.00 90.00 93 LYS A C 1
ATOM 720 O O . LYS A 1 93 ? -0.934 -7.677 16.237 1.00 90.00 93 LYS A O 1
ATOM 725 N N . SER A 1 94 ? -2.981 -7.168 15.478 1.00 90.69 94 SER A N 1
ATOM 726 C CA . SER A 1 94 ? -3.141 -5.924 16.223 1.00 90.69 94 SER A CA 1
ATOM 727 C C . SER A 1 94 ? -4.570 -5.844 16.743 1.00 90.69 94 SER A C 1
ATOM 729 O O . SER A 1 94 ? -5.520 -6.144 16.006 1.00 90.69 94 SER A O 1
ATOM 731 N N . SER A 1 95 ? -4.727 -5.480 18.016 1.00 93.69 95 SER A N 1
ATOM 732 C CA . SER A 1 95 ? -6.039 -5.207 18.603 1.00 93.69 95 SER A CA 1
ATOM 733 C C . SER A 1 95 ? -6.612 -3.912 18.026 1.00 93.69 95 SER A C 1
ATOM 735 O O . SER A 1 95 ? -5.880 -3.074 17.499 1.00 93.69 95 SER A O 1
ATOM 737 N N . SER A 1 96 ? -7.929 -3.717 18.122 1.00 91.38 96 SER A N 1
ATOM 738 C CA . SER A 1 96 ? -8.549 -2.463 17.668 1.00 91.38 96 SER A CA 1
ATOM 739 C C . SER A 1 96 ? -7.978 -1.245 18.399 1.00 91.38 96 SER A C 1
ATOM 741 O O . SER A 1 96 ? -7.685 -0.247 17.754 1.00 91.38 96 SER A O 1
ATOM 743 N N . PHE A 1 97 ? -7.693 -1.379 19.697 1.00 92.38 97 PHE A N 1
ATOM 744 C CA . PHE A 1 97 ? -7.058 -0.329 20.496 1.00 92.38 97 PHE A CA 1
ATOM 745 C C . PHE A 1 97 ? -5.649 0.038 19.999 1.00 92.38 97 PHE A C 1
ATOM 747 O O . PHE A 1 97 ? -5.321 1.214 19.860 1.00 92.38 97 PHE A O 1
ATOM 754 N N . LEU A 1 98 ? -4.801 -0.955 19.700 1.00 93.38 98 LEU A N 1
ATOM 755 C CA . LEU A 1 98 ? -3.458 -0.690 19.170 1.00 93.38 98 LEU A CA 1
ATOM 756 C C . LEU A 1 98 ? -3.514 -0.105 17.758 1.00 93.38 98 LEU A C 1
ATOM 758 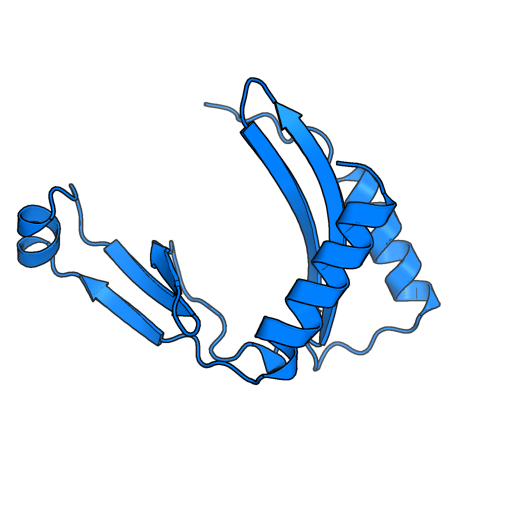O O . LEU A 1 98 ? -2.731 0.782 17.428 1.00 93.38 98 LEU A O 1
ATOM 762 N N . TRP A 1 99 ? -4.447 -0.573 16.931 1.00 94.31 99 TRP A N 1
ATOM 763 C CA . TRP A 1 99 ? -4.658 -0.029 15.596 1.00 94.31 99 TRP A CA 1
ATOM 764 C C . TRP A 1 99 ? -5.068 1.445 15.619 1.00 94.31 99 TRP A C 1
ATOM 766 O O . TRP A 1 99 ? -4.518 2.228 14.851 1.00 94.31 99 TRP A O 1
ATOM 776 N N . GLU A 1 100 ? -5.976 1.838 16.513 1.00 93.12 100 GLU A N 1
ATOM 777 C CA . GLU A 1 100 ? -6.373 3.242 16.671 1.00 93.12 100 GLU A CA 1
ATOM 778 C C . GLU A 1 100 ? -5.178 4.128 17.035 1.00 93.12 100 GLU A C 1
ATOM 780 O O . GLU A 1 100 ? -4.970 5.151 16.385 1.00 93.12 100 GLU A O 1
ATOM 785 N N . LYS A 1 101 ? -4.322 3.683 17.964 1.00 93.62 101 LYS A N 1
ATOM 786 C CA . LYS A 1 101 ? -3.078 4.394 18.305 1.00 93.62 101 LYS A CA 1
ATOM 787 C C . LYS A 1 101 ? -2.104 4.506 17.132 1.00 93.62 101 LYS A C 1
ATOM 789 O O . LYS A 1 101 ? -1.450 5.532 16.969 1.00 93.62 101 LYS A O 1
ATOM 794 N N . ILE A 1 102 ? -1.984 3.460 16.313 1.00 92.94 102 ILE A N 1
ATOM 795 C CA . ILE A 1 102 ?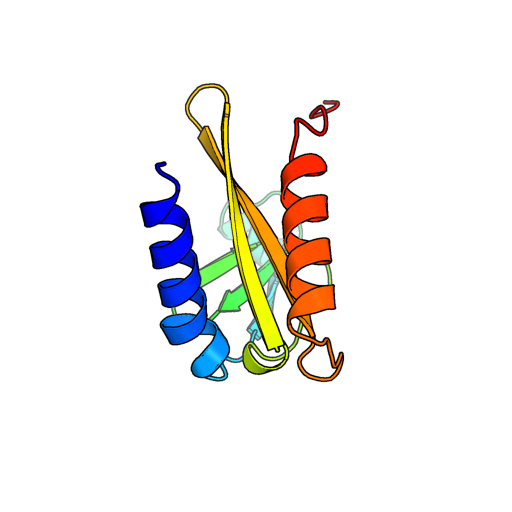 -1.143 3.486 15.105 1.00 92.94 102 ILE A CA 1
ATOM 796 C C . ILE A 1 102 ? -1.683 4.509 14.104 1.00 92.94 102 ILE A C 1
ATOM 798 O O . ILE A 1 102 ? -0.909 5.281 13.543 1.00 92.94 102 ILE A O 1
ATOM 802 N N . VAL A 1 103 ? -3.000 4.532 13.895 1.00 92.56 103 VAL A N 1
ATOM 803 C CA . VAL A 1 103 ? -3.666 5.480 12.995 1.00 92.56 103 VAL A CA 1
ATOM 804 C C . VAL A 1 103 ? -3.508 6.918 13.488 1.00 92.56 103 VAL A C 1
ATOM 806 O O . VAL A 1 103 ? -3.233 7.799 12.680 1.00 92.56 103 VAL A O 1
ATOM 809 N N . GLU A 1 104 ? -3.657 7.161 14.789 1.00 91.19 104 GLU A N 1
ATOM 810 C CA . GLU A 1 104 ? -3.439 8.473 15.409 1.00 91.19 104 GLU A CA 1
ATOM 811 C C . GLU A 1 104 ? -1.996 8.950 15.203 1.00 91.19 104 GLU A C 1
ATOM 813 O O . GLU A 1 104 ? -1.774 9.980 14.573 1.00 91.19 104 GLU A O 1
ATOM 818 N N . ASN A 1 105 ? -1.013 8.128 15.575 1.00 91.50 105 ASN A N 1
ATOM 819 C CA . ASN A 1 105 ? 0.404 8.425 15.358 1.00 91.50 105 ASN A CA 1
ATOM 820 C C . ASN A 1 105 ? 0.740 8.658 13.872 1.00 91.50 105 ASN A C 1
ATOM 822 O O . ASN A 1 105 ? 1.566 9.504 13.537 1.00 91.50 105 ASN A O 1
ATOM 826 N N . ALA A 1 106 ? 0.102 7.926 12.952 1.00 89.75 106 ALA A N 1
ATOM 827 C CA . ALA A 1 106 ? 0.295 8.136 11.521 1.00 89.75 106 ALA A CA 1
ATOM 828 C C . ALA A 1 106 ? -0.217 9.512 11.064 1.00 89.75 106 ALA A C 1
ATOM 830 O O . ALA A 1 106 ? 0.450 10.161 10.264 1.00 89.75 106 ALA A O 1
ATOM 831 N N . LYS A 1 107 ? -1.355 9.995 11.581 1.00 87.56 107 LYS A N 1
ATOM 832 C CA . LYS A 1 107 ? -1.873 11.339 11.250 1.00 87.56 107 LYS A CA 1
ATOM 833 C C . LYS A 1 107 ? -0.916 12.450 11.667 1.00 87.56 107 LYS A C 1
ATOM 835 O O . LYS A 1 107 ? -0.771 13.425 10.923 1.00 87.56 107 LYS A O 1
ATOM 840 N N . ASP A 1 108 ? -0.275 12.273 12.817 1.00 86.19 108 ASP A N 1
ATOM 841 C CA . ASP A 1 108 ? 0.681 13.232 13.367 1.00 86.19 108 ASP A CA 1
ATOM 842 C C . ASP A 1 108 ? 2.010 13.194 12.610 1.00 86.19 108 ASP A C 1
ATOM 844 O O . ASP A 1 108 ? 2.604 14.234 12.343 1.00 86.19 108 ASP A O 1
ATOM 848 N N . LYS A 1 109 ? 2.464 12.002 12.199 1.00 85.00 109 LYS A N 1
ATOM 849 C CA . LYS A 1 109 ? 3.697 11.843 11.411 1.00 85.00 109 LYS A CA 1
ATOM 850 C C . LYS A 1 109 ? 3.549 12.215 9.944 1.00 85.00 109 LYS A C 1
ATOM 852 O O . LYS A 1 109 ? 4.541 12.565 9.310 1.00 85.00 109 LYS A O 1
ATOM 857 N N . ILE A 1 110 ? 2.342 12.133 9.388 1.00 78.75 110 ILE A N 1
ATOM 858 C CA . ILE A 1 110 ? 2.034 12.637 8.047 1.00 78.75 110 ILE A CA 1
ATOM 859 C C . ILE A 1 110 ? 1.821 14.151 8.170 1.00 78.75 110 ILE A C 1
ATOM 861 O O . ILE A 1 110 ? 0.739 14.706 8.002 1.00 78.75 110 ILE A O 1
ATOM 865 N N . VAL A 1 111 ? 2.876 14.845 8.553 1.00 67.25 111 VAL A N 1
ATOM 866 C CA . VAL A 1 111 ? 3.000 16.297 8.508 1.00 67.25 111 VAL A CA 1
ATOM 867 C C . VAL A 1 111 ? 4.330 16.517 7.824 1.00 67.25 111 VAL A C 1
ATOM 869 O O . VAL A 1 111 ? 5.308 15.916 8.256 1.00 67.25 111 VAL A O 1
ATOM 872 N N . GLU A 1 112 ? 4.303 17.271 6.722 1.00 54.59 112 GLU A N 1
ATOM 873 C CA . GLU A 1 112 ? 5.457 17.783 5.974 1.00 54.59 112 GLU A CA 1
ATOM 874 C C . GLU A 1 112 ? 6.786 17.130 6.370 1.00 54.59 112 GLU A C 1
ATOM 876 O O . GLU A 1 112 ? 7.610 17.708 7.077 1.00 54.59 112 GLU A O 1
ATOM 881 N N . LYS A 1 113 ? 7.033 15.903 5.889 1.00 48.19 113 LYS A N 1
ATOM 882 C CA . LYS A 1 113 ? 8.425 15.577 5.607 1.00 48.19 113 LYS A CA 1
ATOM 883 C C . LYS A 1 113 ? 8.814 16.577 4.535 1.00 48.19 113 LYS A C 1
ATOM 885 O O . LYS A 1 113 ? 8.324 16.470 3.411 1.00 48.19 113 LYS A O 1
ATOM 890 N N . ASN A 1 114 ? 9.595 17.580 4.933 1.00 41.50 114 ASN A N 1
ATOM 891 C CA . ASN A 1 114 ? 10.306 18.458 4.026 1.00 41.50 114 ASN A CA 1
ATOM 892 C C . ASN A 1 114 ? 10.812 17.588 2.879 1.00 41.50 114 ASN A C 1
ATOM 894 O O . ASN A 1 114 ? 11.588 16.655 3.097 1.00 41.50 114 ASN A O 1
ATOM 898 N N . CYS A 1 115 ? 10.297 17.848 1.681 1.00 38.31 115 CYS A N 1
ATOM 899 C CA . CYS A 1 115 ? 10.991 17.486 0.464 1.00 38.31 115 CYS A CA 1
ATOM 900 C C . CYS A 1 115 ? 12.286 18.302 0.505 1.00 38.31 115 CYS A C 1
ATOM 902 O O . CYS A 1 115 ? 12.319 19.423 0.004 1.00 38.31 115 CYS A O 1
ATOM 904 N N . GLU A 1 116 ? 13.295 17.812 1.225 1.00 32.41 116 GLU A N 1
ATOM 905 C CA . GLU A 1 116 ? 14.664 18.232 0.978 1.00 32.41 116 GLU A CA 1
ATOM 906 C C . GLU A 1 116 ? 14.949 17.791 -0.457 1.00 32.41 116 GLU A C 1
ATOM 908 O O . GLU A 1 116 ? 14.879 16.602 -0.779 1.00 32.41 116 GLU A O 1
ATOM 913 N N . GLN A 1 117 ? 15.063 18.809 -1.310 1.00 32.38 117 GLN A N 1
ATOM 914 C CA . GLN A 1 117 ? 15.483 18.725 -2.703 1.00 32.38 117 GLN A CA 1
ATOM 915 C C . GLN A 1 117 ? 16.887 18.134 -2.803 1.00 32.38 117 GLN A C 1
ATOM 917 O O . GLN A 1 117 ? 17.713 18.438 -1.911 1.00 32.38 117 GLN A O 1
#

pLDDT: mean 86.27, std 12.07, range [32.38, 95.25]